Protein AF-A0A427RKX5-F1 (afdb_monomer)

Radius of gyration: 12.51 Å; Cα contacts (8 Å, |Δi|>4): 54; chains: 1; bounding box: 26×32×36 Å

Mean predicted aligned error: 6.84 Å

Structure (mmCIF, N/CA/C/O backbone):
data_AF-A0A427RKX5-F1
#
_entry.id   AF-A0A427RKX5-F1
#
loop_
_atom_site.group_PDB
_atom_site.id
_atom_site.type_symbol
_atom_site.label_atom_id
_atom_site.label_alt_id
_atom_site.label_comp_id
_atom_site.label_asym_id
_atom_site.label_entity_id
_atom_site.label_seq_id
_atom_site.pdbx_PDB_ins_code
_atom_site.Cartn_x
_atom_site.Cartn_y
_atom_site.Cartn_z
_atom_site.occupancy
_atom_site.B_iso_or_equiv
_atom_site.auth_seq_id
_atom_site.auth_comp_id
_atom_site.auth_asym_id
_atom_site.auth_atom_id
_atom_site.pdbx_PDB_model_num
ATOM 1 N N . MET A 1 1 ? 11.302 -21.367 1.157 1.00 35.53 1 MET A N 1
ATOM 2 C CA . MET A 1 1 ? 9.867 -21.350 1.505 1.00 35.53 1 MET A CA 1
ATOM 3 C C . MET A 1 1 ? 9.260 -20.191 0.748 1.00 35.53 1 MET A C 1
ATOM 5 O O . MET A 1 1 ? 9.660 -19.065 1.002 1.00 35.53 1 MET A O 1
ATOM 9 N N . VAL A 1 2 ? 8.420 -20.459 -0.251 1.00 37.12 2 VAL A N 1
ATOM 10 C CA . VAL A 1 2 ? 7.700 -19.393 -0.956 1.00 37.12 2 VAL A CA 1
ATOM 11 C C . VAL A 1 2 ? 6.606 -18.947 0.006 1.00 37.12 2 VAL A C 1
ATOM 13 O O . VAL A 1 2 ? 5.654 -19.688 0.235 1.00 37.12 2 VAL A O 1
ATOM 16 N N . GLU A 1 3 ? 6.805 -17.818 0.687 1.00 44.41 3 GLU A N 1
ATOM 17 C CA . GLU A 1 3 ? 5.720 -17.216 1.455 1.00 44.41 3 GLU A CA 1
ATOM 18 C 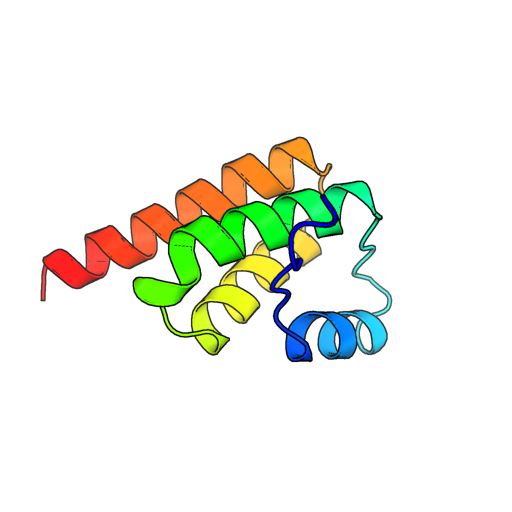C . GLU A 1 3 ? 4.581 -16.923 0.478 1.00 44.41 3 GLU A C 1
ATOM 20 O O . GLU A 1 3 ? 4.809 -16.314 -0.566 1.00 44.41 3 GLU A O 1
ATOM 25 N N . ASN A 1 4 ? 3.366 -17.378 0.792 1.00 46.75 4 ASN A N 1
ATOM 26 C CA . ASN A 1 4 ? 2.184 -16.980 0.039 1.00 46.75 4 ASN A CA 1
ATOM 27 C C . ASN A 1 4 ? 2.060 -15.459 0.150 1.00 46.75 4 ASN A C 1
ATOM 29 O O . ASN A 1 4 ? 1.693 -14.930 1.201 1.00 46.75 4 ASN A O 1
ATOM 33 N N . ILE A 1 5 ? 2.423 -14.768 -0.927 1.00 54.78 5 ILE A N 1
ATOM 34 C CA . ILE A 1 5 ? 2.260 -13.329 -1.068 1.00 54.78 5 ILE A CA 1
ATOM 35 C C . ILE A 1 5 ? 0.756 -13.090 -1.165 1.00 54.78 5 ILE A C 1
ATOM 37 O O . ILE A 1 5 ? 0.141 -13.323 -2.203 1.00 54.78 5 ILE A O 1
ATOM 41 N N . ILE A 1 6 ? 0.146 -12.698 -0.048 1.00 64.06 6 ILE A N 1
ATOM 42 C CA . ILE A 1 6 ? -1.258 -12.306 -0.028 1.00 64.06 6 ILE A CA 1
ATOM 43 C C . ILE A 1 6 ? -1.307 -10.894 -0.603 1.00 64.06 6 ILE A C 1
ATOM 45 O O . ILE A 1 6 ? -0.848 -9.942 0.028 1.00 64.06 6 ILE A O 1
ATOM 49 N N . TYR A 1 7 ? -1.810 -10.788 -1.827 1.00 65.81 7 TYR A N 1
ATOM 50 C CA . TYR A 1 7 ? -1.929 -9.535 -2.554 1.00 65.81 7 TYR A CA 1
ATOM 51 C C . TYR A 1 7 ? -3.405 -9.273 -2.876 1.00 65.81 7 TYR A C 1
ATOM 53 O O . TYR A 1 7 ? -4.089 -10.198 -3.325 1.00 65.81 7 TYR A O 1
ATOM 61 N N . PRO A 1 8 ? -3.912 -8.044 -2.678 1.00 68.25 8 PRO A N 1
ATOM 62 C CA . PRO A 1 8 ? -5.279 -7.704 -3.051 1.00 68.25 8 PRO A CA 1
ATOM 63 C C . PRO A 1 8 ? -5.432 -7.774 -4.575 1.00 68.25 8 PRO A C 1
ATOM 65 O O . PRO A 1 8 ? -4.995 -6.876 -5.292 1.00 68.25 8 PRO A O 1
ATOM 68 N N . GLY A 1 9 ? -6.058 -8.839 -5.087 1.00 65.19 9 GLY A N 1
ATOM 69 C CA . GLY A 1 9 ? -6.179 -9.091 -6.532 1.00 65.19 9 GLY A CA 1
ATOM 70 C C . GLY A 1 9 ? -6.829 -7.936 -7.304 1.00 65.19 9 GLY A C 1
ATOM 71 O O . GLY A 1 9 ? -6.455 -7.653 -8.440 1.00 65.19 9 GLY A O 1
ATOM 72 N N . ASN A 1 10 ? -7.724 -7.192 -6.649 1.00 69.00 10 ASN A N 1
ATOM 73 C CA . ASN A 1 10 ? -8.369 -6.005 -7.210 1.00 69.00 10 ASN A CA 1
ATOM 74 C C . ASN A 1 10 ? -7.402 -4.828 -7.428 1.00 69.00 10 ASN A C 1
ATOM 76 O O . ASN A 1 10 ? -7.633 -4.017 -8.320 1.00 69.00 10 ASN A O 1
ATOM 80 N N . LEU A 1 11 ? -6.313 -4.728 -6.659 1.00 66.50 11 LEU A N 1
ATOM 81 C CA . LEU A 1 11 ? -5.337 -3.648 -6.818 1.00 66.50 11 LEU A CA 1
ATOM 82 C C . LEU A 1 11 ? -4.567 -3.785 -8.137 1.00 66.50 11 LEU A C 1
ATOM 84 O O . LEU A 1 11 ? -4.380 -2.792 -8.830 1.00 66.50 11 LEU A O 1
ATOM 88 N N . TYR A 1 12 ? -4.213 -5.016 -8.518 1.00 64.69 12 TYR A N 1
ATOM 89 C CA . TYR A 1 12 ? -3.532 -5.299 -9.785 1.00 64.69 12 TYR A CA 1
ATOM 90 C C . TYR A 1 12 ? -4.405 -4.908 -10.985 1.00 64.69 12 TYR A C 1
ATOM 92 O O . TYR A 1 12 ? -3.928 -4.311 -11.945 1.00 64.69 12 TYR A O 1
ATOM 100 N N . ILE A 1 13 ? -5.711 -5.186 -10.900 1.00 60.59 13 ILE A N 1
ATOM 101 C CA . ILE A 1 13 ? -6.686 -4.819 -11.936 1.00 60.59 13 ILE A CA 1
ATOM 102 C C . ILE A 1 13 ? -6.818 -3.296 -12.041 1.00 60.59 13 ILE A C 1
ATOM 104 O O . ILE A 1 13 ? -6.806 -2.753 -13.141 1.00 60.59 13 ILE A O 1
ATOM 108 N N . LEU A 1 14 ? -6.907 -2.596 -10.908 1.00 65.56 14 LEU A N 1
ATOM 109 C CA . LEU A 1 14 ? -7.069 -1.140 -10.889 1.00 65.56 14 LEU A CA 1
ATOM 110 C C . LEU A 1 14 ? -5.844 -0.407 -11.446 1.00 65.56 14 LEU A C 1
ATOM 112 O O . LEU A 1 14 ? -6.003 0.637 -12.066 1.00 65.56 14 LEU A O 1
ATOM 116 N N . THR A 1 15 ? -4.646 -0.976 -11.311 1.00 63.84 15 THR A N 1
ATOM 117 C CA . THR A 1 15 ? -3.423 -0.406 -11.898 1.00 63.84 15 THR A CA 1
ATOM 118 C C . THR A 1 15 ? -3.243 -0.690 -13.382 1.00 63.84 15 THR A C 1
ATOM 120 O O . THR A 1 15 ? -2.502 0.020 -14.040 1.00 63.84 15 THR A O 1
ATOM 123 N N . ILE A 1 16 ? -3.923 -1.701 -13.932 1.00 60.72 16 ILE A N 1
ATOM 124 C CA . ILE A 1 16 ? -3.956 -1.925 -15.388 1.00 60.72 16 ILE A CA 1
ATOM 125 C C . ILE A 1 16 ? -4.858 -0.890 -16.076 1.00 60.72 16 ILE A C 1
ATOM 127 O O . ILE A 1 16 ? -4.652 -0.570 -17.242 1.00 60.72 16 ILE A O 1
ATOM 131 N N . ILE A 1 17 ? -5.870 -0.383 -15.368 1.00 64.56 17 ILE A N 1
ATOM 132 C CA . ILE A 1 17 ? -6.847 0.570 -15.911 1.00 64.56 17 ILE A CA 1
ATOM 133 C C . ILE A 1 17 ? -6.298 2.009 -15.918 1.00 64.56 17 ILE A C 1
ATOM 135 O O . ILE A 1 17 ? -6.739 2.818 -16.730 1.00 64.56 17 ILE A O 1
ATOM 139 N N . ASP A 1 18 ? -5.349 2.328 -15.036 1.00 66.75 18 ASP A N 1
ATOM 140 C CA . ASP A 1 18 ? -4.782 3.669 -14.869 1.00 66.75 18 ASP A CA 1
ATOM 141 C C . ASP A 1 18 ? -3.325 3.702 -15.370 1.00 66.75 18 ASP A C 1
ATOM 143 O O . ASP A 1 18 ? -2.409 3.263 -14.671 1.00 66.75 18 ASP A O 1
ATOM 147 N N . GLU A 1 19 ? -3.116 4.197 -16.598 1.00 67.19 19 GLU A N 1
ATOM 148 C CA . GLU A 1 19 ? -1.798 4.253 -17.261 1.00 67.19 19 GLU A CA 1
ATOM 149 C C . GLU A 1 19 ? -0.771 5.115 -16.501 1.00 67.19 19 GLU A C 1
ATOM 151 O O . GLU A 1 19 ? 0.436 4.932 -16.677 1.00 67.19 19 GLU A O 1
ATOM 156 N N . ASP A 1 20 ? -1.226 6.007 -15.615 1.00 69.62 20 ASP A N 1
ATOM 157 C CA . ASP A 1 20 ? -0.358 6.873 -14.817 1.00 69.62 20 ASP A CA 1
ATOM 158 C C . ASP A 1 20 ? 0.199 6.170 -13.565 1.00 69.62 20 ASP A C 1
ATOM 160 O O . ASP A 1 20 ? 1.104 6.696 -12.908 1.00 69.62 20 ASP A O 1
ATOM 164 N N . ILE A 1 21 ? -0.292 4.969 -13.226 1.00 74.50 21 ILE A N 1
ATOM 165 C CA . ILE A 1 21 ? 0.146 4.214 -12.049 1.00 74.50 21 ILE A CA 1
ATOM 166 C C . ILE A 1 21 ? 1.187 3.158 -12.434 1.00 74.50 21 ILE A C 1
ATOM 168 O O . ILE A 1 21 ? 0.885 2.017 -12.778 1.00 74.50 21 ILE A O 1
ATOM 172 N N . THR A 1 22 ? 2.465 3.500 -12.260 1.00 73.06 22 THR A N 1
ATOM 173 C CA . THR A 1 22 ? 3.550 2.517 -12.409 1.00 73.06 22 THR A CA 1
ATOM 174 C C . THR A 1 22 ? 3.778 1.733 -11.113 1.00 73.06 22 THR A C 1
ATOM 176 O O . THR A 1 22 ? 4.333 2.256 -10.133 1.00 73.06 22 THR A O 1
ATOM 179 N N . ILE A 1 23 ? 3.424 0.445 -11.124 1.00 81.19 23 ILE A N 1
ATOM 180 C CA . ILE A 1 23 ? 3.807 -0.522 -10.091 1.00 81.19 23 ILE A CA 1
ATOM 181 C C . ILE A 1 23 ? 5.028 -1.324 -10.558 1.00 81.19 23 ILE A C 1
ATOM 183 O O . ILE A 1 23 ? 4.950 -2.110 -11.495 1.00 81.19 23 ILE A O 1
ATOM 187 N N . THR A 1 24 ? 6.148 -1.160 -9.859 1.00 85.94 24 THR A N 1
ATOM 188 C CA . THR A 1 24 ? 7.334 -2.014 -10.010 1.00 85.94 24 THR A CA 1
ATOM 189 C C . THR A 1 24 ? 7.262 -3.219 -9.067 1.00 85.94 24 THR A C 1
ATOM 191 O O . THR A 1 24 ? 6.515 -3.202 -8.084 1.00 85.94 24 THR A O 1
ATOM 194 N N . ASP A 1 25 ? 8.095 -4.236 -9.297 1.00 85.31 25 ASP A N 1
ATOM 195 C CA . ASP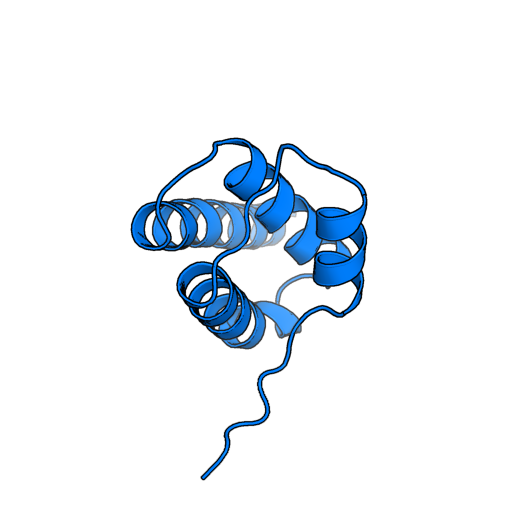 A 1 25 ? 8.197 -5.404 -8.407 1.00 85.31 25 ASP A CA 1
ATOM 196 C C . ASP A 1 25 ? 8.527 -5.008 -6.958 1.00 85.31 25 ASP A C 1
ATOM 198 O O . ASP A 1 25 ? 7.960 -5.548 -6.008 1.00 85.31 25 ASP A O 1
ATOM 202 N N . GLU A 1 26 ? 9.378 -3.997 -6.766 1.00 88.81 26 GLU A N 1
ATOM 203 C CA . GLU A 1 26 ? 9.686 -3.457 -5.437 1.00 88.81 26 GLU A CA 1
ATOM 204 C C . GLU A 1 26 ? 8.437 -2.899 -4.742 1.00 88.81 26 GLU A C 1
ATOM 206 O O . GLU A 1 26 ? 8.210 -3.161 -3.558 1.00 88.81 26 GLU A O 1
ATOM 211 N N . LYS A 1 27 ? 7.588 -2.168 -5.478 1.00 88.94 27 LYS A N 1
ATOM 212 C CA . LYS A 1 27 ? 6.319 -1.655 -4.948 1.00 88.94 27 LYS A CA 1
ATOM 213 C C . LYS A 1 27 ? 5.368 -2.803 -4.607 1.00 88.94 27 LYS A C 1
ATOM 215 O O . LYS A 1 27 ? 4.745 -2.758 -3.550 1.00 88.94 27 LYS A O 1
ATOM 220 N N . MET A 1 28 ? 5.296 -3.849 -5.435 1.00 87.38 28 MET A N 1
ATOM 221 C CA . MET A 1 28 ? 4.490 -5.047 -5.150 1.00 87.38 28 MET A CA 1
ATOM 222 C C . MET A 1 28 ? 4.911 -5.733 -3.853 1.00 87.38 28 MET A C 1
ATOM 224 O O . MET A 1 28 ? 4.053 -6.093 -3.043 1.00 87.38 28 MET A O 1
ATOM 228 N N . ILE A 1 29 ? 6.219 -5.883 -3.627 1.00 89.56 29 ILE A N 1
ATOM 229 C CA . ILE A 1 29 ? 6.758 -6.471 -2.396 1.00 89.56 29 ILE A CA 1
ATOM 230 C C . ILE A 1 29 ? 6.336 -5.631 -1.185 1.00 89.56 29 ILE A C 1
ATOM 232 O O . ILE A 1 29 ? 5.781 -6.172 -0.227 1.00 89.56 29 ILE A O 1
ATOM 236 N N . VAL A 1 30 ? 6.528 -4.309 -1.239 1.00 92.06 30 VAL A N 1
ATOM 237 C CA . VAL A 1 30 ? 6.145 -3.388 -0.153 1.00 92.06 30 VAL A CA 1
ATOM 238 C C . VAL A 1 30 ? 4.644 -3.454 0.137 1.00 92.06 30 VAL A C 1
ATOM 240 O O . VAL A 1 30 ? 4.244 -3.615 1.292 1.00 92.06 30 VAL A O 1
ATOM 243 N N . ILE A 1 31 ? 3.809 -3.385 -0.901 1.00 91.25 31 ILE A N 1
ATOM 244 C CA . ILE A 1 31 ? 2.348 -3.460 -0.779 1.00 91.25 31 ILE A CA 1
ATOM 245 C C . ILE A 1 31 ? 1.934 -4.781 -0.129 1.00 91.25 31 ILE A C 1
ATOM 247 O O . ILE A 1 31 ? 1.115 -4.779 0.785 1.00 91.25 31 ILE A O 1
ATOM 251 N N . SER A 1 32 ? 2.524 -5.899 -0.547 1.00 89.81 32 SER A N 1
ATOM 252 C CA . SER A 1 32 ? 2.189 -7.223 -0.015 1.00 89.81 32 SER A CA 1
ATOM 253 C C . SER A 1 32 ? 2.574 -7.377 1.457 1.00 89.81 32 SER A C 1
ATOM 255 O O . SER A 1 32 ? 1.806 -7.921 2.251 1.00 89.81 32 SER A O 1
ATOM 257 N N . LEU A 1 33 ? 3.742 -6.858 1.852 1.00 92.69 33 LEU A N 1
ATOM 258 C CA . LEU A 1 33 ? 4.177 -6.850 3.251 1.00 92.69 33 LEU A CA 1
ATOM 259 C C . LEU A 1 33 ? 3.232 -6.019 4.126 1.00 92.69 33 LEU A C 1
ATOM 261 O O . LEU A 1 33 ? 2.844 -6.455 5.213 1.00 92.69 33 LEU A O 1
ATOM 265 N N . LEU A 1 34 ? 2.819 -4.846 3.642 1.00 93.50 34 LEU A N 1
ATOM 266 C CA . LEU A 1 34 ? 1.870 -3.993 4.353 1.00 93.50 34 LEU A CA 1
ATOM 267 C C . LEU A 1 34 ? 0.469 -4.614 4.391 1.00 93.50 34 LEU A C 1
ATOM 269 O O . LEU A 1 34 ? -0.172 -4.583 5.439 1.00 93.50 34 LEU A O 1
ATOM 273 N N . TYR A 1 35 ? 0.010 -5.255 3.316 1.00 92.00 35 TYR A N 1
ATOM 274 C CA . TYR A 1 35 ? -1.263 -5.974 3.317 1.00 92.00 35 TYR A CA 1
ATOM 275 C C . TYR A 1 35 ? -1.250 -7.098 4.355 1.00 92.00 35 TYR A C 1
ATOM 277 O O . TYR A 1 35 ? -2.112 -7.146 5.228 1.00 92.00 35 TYR A O 1
ATOM 285 N N . LYS A 1 36 ? -0.201 -7.930 4.378 1.00 90.38 36 LYS A N 1
ATOM 286 C CA . LYS A 1 36 ? -0.018 -8.964 5.409 1.00 90.38 36 LYS A CA 1
ATOM 287 C C . LYS A 1 36 ? -0.036 -8.376 6.828 1.00 90.38 36 LYS A C 1
ATOM 289 O O . LYS A 1 36 ? -0.628 -8.986 7.714 1.00 90.38 36 LYS A O 1
ATOM 294 N N . LYS A 1 37 ? 0.531 -7.185 7.049 1.00 92.12 37 LYS A N 1
ATOM 295 C CA . LYS A 1 37 ? 0.505 -6.495 8.355 1.00 92.12 37 LYS A CA 1
ATOM 296 C C . LYS A 1 37 ? -0.891 -5.980 8.740 1.00 92.12 37 LYS A C 1
ATOM 298 O O . LYS A 1 37 ? -1.251 -6.056 9.910 1.00 92.12 37 LYS A O 1
ATOM 303 N N . PHE A 1 38 ? -1.668 -5.459 7.789 1.00 90.44 38 PHE A N 1
ATOM 304 C CA . PHE A 1 38 ? -2.884 -4.686 8.081 1.00 90.44 38 PHE A CA 1
ATOM 305 C C . PHE A 1 38 ? -4.212 -5.354 7.682 1.00 90.44 38 PHE A C 1
ATOM 307 O O . PHE A 1 38 ? -5.256 -4.879 8.123 1.00 90.44 38 PHE A O 1
ATOM 314 N N . HIS A 1 39 ? -4.213 -6.455 6.920 1.00 86.75 39 HIS A N 1
ATOM 31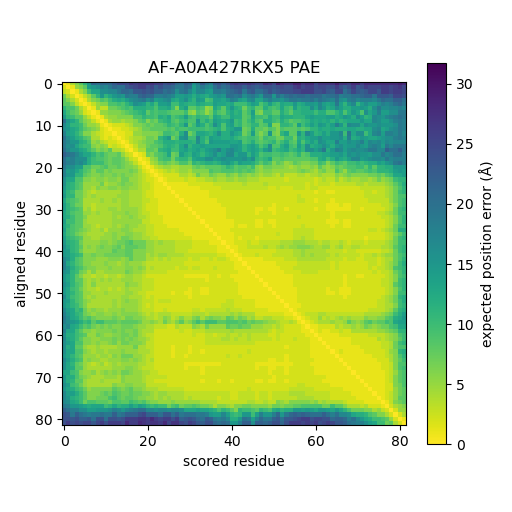5 C CA . HIS A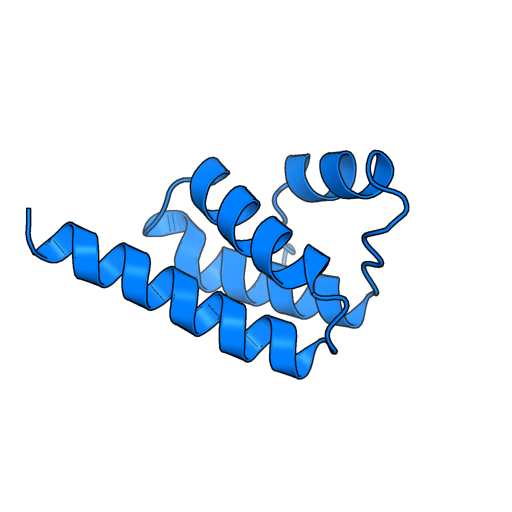 1 39 ? -5.431 -7.084 6.367 1.00 86.75 39 HIS A CA 1
ATOM 316 C C . HIS A 1 39 ? -6.480 -7.503 7.409 1.00 86.75 39 HIS A C 1
ATOM 318 O O . HIS A 1 39 ? -7.658 -7.578 7.083 1.00 86.75 39 HIS A O 1
ATOM 324 N N . ASN A 1 40 ? -6.080 -7.748 8.660 1.00 89.31 40 ASN A N 1
ATOM 325 C CA . ASN A 1 40 ? -7.006 -8.083 9.751 1.00 89.31 40 ASN A CA 1
ATOM 326 C C . ASN A 1 40 ? -7.523 -6.856 10.522 1.00 89.31 40 ASN A C 1
ATOM 328 O O . ASN A 1 40 ? -8.389 -6.992 11.380 1.00 89.31 40 ASN A O 1
ATOM 332 N N . LEU A 1 41 ? -6.972 -5.667 10.265 1.00 90.69 41 LEU A N 1
ATOM 333 C CA . LEU A 1 41 ? -7.280 -4.427 10.991 1.00 90.69 41 LEU A CA 1
A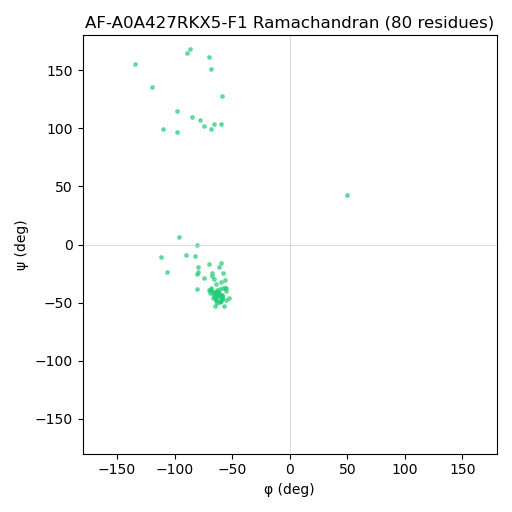TOM 334 C C . LEU A 1 41 ? -8.131 -3.456 10.163 1.00 90.69 41 LEU A C 1
ATOM 336 O O . LEU A 1 41 ? -8.828 -2.601 10.714 1.00 90.69 41 LEU A O 1
ATOM 340 N N . ILE A 1 42 ? -8.075 -3.572 8.838 1.00 89.38 42 ILE A N 1
ATOM 341 C CA . ILE A 1 42 ? -8.825 -2.735 7.900 1.00 89.38 42 ILE A CA 1
ATOM 342 C C . ILE A 1 42 ? -9.455 -3.601 6.816 1.00 89.38 42 ILE A C 1
ATOM 344 O O . ILE A 1 42 ? -8.963 -4.686 6.518 1.00 89.38 42 ILE A O 1
ATOM 348 N N . SER A 1 43 ? -10.533 -3.112 6.203 1.00 88.50 43 SER A N 1
ATOM 349 C CA . SER A 1 43 ? -11.132 -3.825 5.075 1.00 88.50 43 SER A CA 1
ATOM 350 C C . SER A 1 43 ? -10.202 -3.802 3.858 1.00 88.50 43 SER A C 1
ATOM 352 O O . SER A 1 43 ? -9.451 -2.845 3.651 1.00 88.50 43 SER A O 1
ATOM 354 N N . GLU A 1 44 ? -10.284 -4.831 3.011 1.00 86.31 44 GLU A N 1
ATOM 355 C CA . GLU A 1 44 ? -9.500 -4.900 1.772 1.00 86.31 44 GLU A CA 1
ATOM 356 C C . GLU A 1 44 ? -9.733 -3.670 0.881 1.00 86.31 44 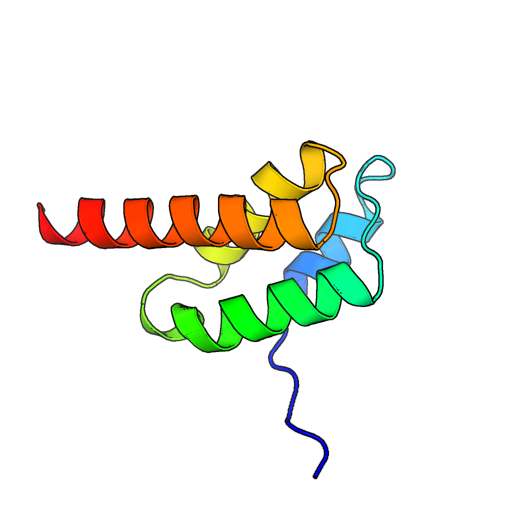GLU A C 1
ATOM 358 O O . GLU A 1 44 ? -8.787 -3.106 0.336 1.00 86.31 44 GLU A O 1
ATOM 363 N N . MET A 1 45 ? -10.978 -3.191 0.794 1.00 84.38 45 MET A N 1
ATOM 364 C CA . MET A 1 45 ? -11.321 -2.013 -0.004 1.00 84.38 45 MET A CA 1
ATOM 365 C C . MET A 1 45 ? -10.634 -0.741 0.508 1.00 84.38 45 MET A C 1
ATOM 367 O O . MET A 1 45 ? -10.128 0.053 -0.282 1.00 84.38 45 MET A O 1
ATOM 371 N N . GLU A 1 46 ? -10.562 -0.546 1.824 1.00 87.44 46 GLU A N 1
ATOM 372 C CA . GLU A 1 46 ? -9.856 0.602 2.402 1.00 87.44 46 GLU A CA 1
ATOM 373 C C . GLU A 1 46 ? -8.350 0.524 2.210 1.00 87.44 46 GLU A C 1
ATOM 375 O O . GLU A 1 46 ? -7.720 1.557 1.968 1.00 87.44 46 GLU A O 1
ATOM 380 N N . PHE A 1 47 ? -7.783 -0.682 2.299 1.00 91.44 47 PHE A N 1
ATOM 381 C CA . PHE A 1 47 ? -6.381 -0.900 1.974 1.00 91.44 47 PHE A CA 1
ATOM 382 C C . PHE A 1 47 ? -6.102 -0.453 0.537 1.00 91.44 47 PHE A C 1
ATOM 384 O O . PHE A 1 47 ? -5.251 0.406 0.320 1.00 91.44 47 PHE A O 1
ATOM 391 N N . ILE A 1 48 ? -6.887 -0.961 -0.421 1.00 88.75 48 ILE A N 1
ATOM 392 C CA . ILE A 1 48 ? -6.766 -0.641 -1.848 1.00 88.75 48 ILE A CA 1
ATOM 393 C C . ILE A 1 48 ? -6.844 0.871 -2.081 1.00 88.75 48 ILE A C 1
ATOM 395 O O . ILE A 1 48 ? -5.984 1.430 -2.758 1.00 88.75 48 ILE A O 1
ATOM 399 N N . LEU A 1 49 ? -7.825 1.556 -1.482 1.00 87.44 49 LEU A N 1
ATOM 400 C CA . LEU A 1 49 ? -7.977 3.008 -1.625 1.00 87.44 49 LEU A CA 1
ATOM 401 C C . LEU A 1 49 ? -6.773 3.784 -1.075 1.00 87.44 49 LEU A C 1
ATOM 403 O O . LEU A 1 49 ? -6.346 4.768 -1.682 1.00 87.44 49 LEU A O 1
ATOM 407 N N . CYS A 1 50 ? -6.212 3.362 0.062 1.00 90.44 50 CYS A N 1
ATOM 408 C CA . CYS A 1 50 ? -5.011 3.994 0.607 1.00 90.44 50 CYS A CA 1
ATOM 409 C C . CYS A 1 50 ? -3.801 3.749 -0.298 1.00 90.44 50 CYS A C 1
ATOM 411 O O . CYS A 1 50 ? -3.043 4.681 -0.557 1.00 90.44 50 CYS A O 1
ATOM 413 N N . THR A 1 51 ? -3.642 2.532 -0.819 1.00 90.62 51 THR A N 1
ATOM 414 C CA . THR A 1 51 ? -2.539 2.191 -1.719 1.00 90.62 51 THR A CA 1
ATOM 415 C C . THR A 1 51 ? -2.607 2.970 -3.030 1.00 90.62 51 THR A C 1
ATOM 417 O O . THR A 1 51 ? -1.605 3.565 -3.417 1.00 90.62 51 THR A O 1
ATOM 420 N N . LEU A 1 52 ? -3.778 3.049 -3.672 1.00 87.25 52 LEU A N 1
ATOM 421 C CA . LEU A 1 52 ? -3.965 3.828 -4.903 1.00 87.25 52 LEU A CA 1
ATOM 422 C C . LEU A 1 52 ? -3.624 5.305 -4.703 1.00 87.25 52 LEU A C 1
ATOM 424 O O . LEU A 1 52 ? -2.907 5.885 -5.513 1.00 87.25 52 LEU A O 1
ATOM 428 N N . ARG A 1 53 ? -4.059 5.897 -3.584 1.00 87.56 53 ARG A N 1
ATOM 429 C CA . ARG A 1 53 ? -3.776 7.303 -3.269 1.00 87.56 53 ARG A CA 1
ATOM 430 C C . ARG A 1 53 ? -2.278 7.612 -3.207 1.00 87.56 53 ARG A C 1
ATOM 432 O O . ARG A 1 53 ? -1.874 8.701 -3.598 1.00 87.56 53 ARG A O 1
ATOM 439 N N . VAL A 1 54 ? -1.469 6.692 -2.682 1.00 90.44 54 VAL A N 1
ATOM 440 C CA . VAL A 1 54 ? -0.011 6.878 -2.601 1.00 90.44 54 VAL A CA 1
ATOM 441 C C . VAL A 1 54 ? 0.650 6.568 -3.943 1.00 90.44 54 VAL A C 1
ATOM 443 O O . VAL A 1 54 ? 1.557 7.280 -4.363 1.00 90.44 54 VAL A O 1
ATOM 446 N N . LEU A 1 55 ? 0.170 5.547 -4.655 1.00 87.62 55 LEU A N 1
ATOM 447 C CA . LEU A 1 55 ? 0.683 5.183 -5.975 1.00 87.62 55 LEU A CA 1
ATOM 448 C C . LEU A 1 55 ? 0.527 6.309 -7.008 1.00 87.62 55 LEU A C 1
ATOM 450 O O . LEU A 1 55 ? 1.466 6.548 -7.763 1.00 87.62 55 LEU A O 1
ATOM 454 N N . GLN A 1 56 ? -0.587 7.048 -6.975 1.00 83.38 56 GLN A N 1
ATOM 455 C CA . GLN A 1 56 ? -0.836 8.223 -7.824 1.00 83.38 56 GLN A CA 1
ATOM 456 C C . GLN A 1 56 ? 0.194 9.353 -7.645 1.00 83.38 56 GLN A C 1
ATOM 458 O O . GLN A 1 56 ? 0.300 10.234 -8.492 1.00 83.38 56 GLN A O 1
ATOM 463 N N . MET A 1 57 ? 0.984 9.344 -6.565 1.00 84.94 57 MET A N 1
ATOM 464 C CA . MET A 1 57 ? 2.051 10.328 -6.346 1.00 84.94 57 MET A CA 1
ATOM 465 C C . MET A 1 57 ? 3.341 10.002 -7.115 1.00 84.94 57 MET A C 1
ATOM 467 O O . MET A 1 57 ? 4.312 10.747 -7.002 1.00 84.94 57 MET A O 1
ATOM 471 N N . ASN A 1 58 ? 3.383 8.893 -7.868 1.00 79.44 58 ASN A N 1
ATOM 472 C CA . ASN A 1 58 ? 4.548 8.442 -8.638 1.00 79.44 58 ASN A CA 1
ATOM 473 C C . ASN A 1 58 ? 5.852 8.403 -7.819 1.00 79.44 58 ASN A C 1
ATOM 475 O O . ASN A 1 58 ? 6.931 8.781 -8.271 1.00 79.44 58 ASN A O 1
ATOM 479 N N . CYS A 1 59 ? 5.747 7.908 -6.585 1.00 83.69 59 CYS A N 1
ATOM 480 C CA . CYS A 1 59 ? 6.848 7.852 -5.631 1.00 83.69 59 CYS A CA 1
ATOM 481 C C . CYS A 1 59 ? 7.707 6.578 -5.767 1.00 83.69 59 CYS A C 1
ATOM 483 O O . CYS A 1 59 ? 7.346 5.612 -6.450 1.00 83.69 59 CYS A O 1
ATOM 485 N N . SER A 1 60 ? 8.866 6.572 -5.098 1.00 89.75 60 SER A N 1
ATOM 486 C CA . SER A 1 60 ? 9.722 5.386 -4.959 1.00 89.75 60 SER A CA 1
ATOM 487 C C . SER A 1 60 ? 9.076 4.335 -4.048 1.00 89.75 60 SER A C 1
ATOM 489 O O . SER A 1 60 ? 8.210 4.658 -3.237 1.00 89.75 60 SER A O 1
ATOM 491 N N . ALA A 1 61 ? 9.518 3.074 -4.121 1.00 87.94 61 ALA A N 1
ATOM 492 C CA . ALA A 1 61 ? 8.993 2.007 -3.258 1.00 87.94 61 ALA A CA 1
ATOM 493 C C . ALA A 1 61 ? 9.188 2.296 -1.756 1.00 87.94 61 ALA A C 1
AT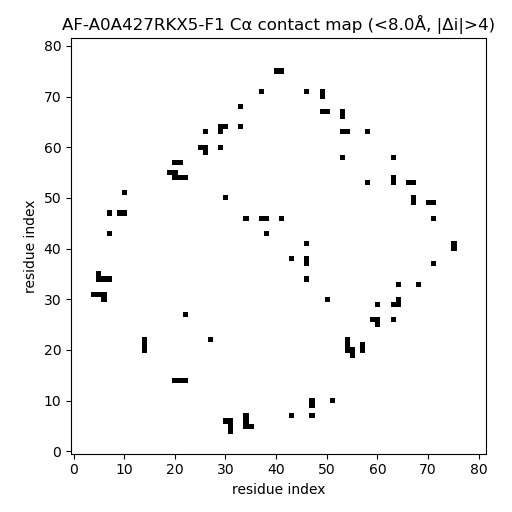OM 495 O O . ALA A 1 61 ? 8.338 1.947 -0.938 1.00 87.94 61 ALA A O 1
ATOM 496 N N . LYS A 1 62 ? 10.278 2.988 -1.394 1.00 91.00 62 LYS A N 1
ATOM 497 C CA . LYS A 1 62 ? 10.535 3.416 -0.014 1.00 91.00 62 LYS A CA 1
ATOM 498 C C . LYS A 1 62 ? 9.486 4.421 0.471 1.00 91.00 62 LYS A C 1
ATOM 500 O O . LYS A 1 62 ? 8.867 4.186 1.504 1.00 91.00 62 LYS A O 1
ATOM 505 N N . LEU A 1 63 ? 9.270 5.498 -0.290 1.00 92.19 63 LEU A N 1
ATOM 506 C CA . LEU A 1 63 ? 8.277 6.524 0.046 1.00 92.19 63 LEU A CA 1
ATOM 507 C C . LEU A 1 63 ? 6.859 5.946 0.047 1.00 92.19 63 LEU A C 1
ATOM 509 O O . LEU A 1 63 ? 6.091 6.221 0.961 1.00 92.19 63 LEU A O 1
ATOM 513 N N . LEU A 1 64 ? 6.548 5.060 -0.908 1.00 93.44 64 LEU A N 1
ATOM 514 C CA . LEU A 1 64 ? 5.297 4.301 -0.918 1.00 93.44 64 LEU A CA 1
ATOM 515 C C . LEU A 1 64 ? 5.075 3.573 0.412 1.00 93.44 64 LEU A C 1
ATOM 517 O O . LEU A 1 64 ? 3.977 3.625 0.959 1.00 93.44 64 LEU A O 1
ATOM 521 N N . GLY A 1 65 ? 6.104 2.898 0.929 1.00 93.75 65 GLY A N 1
ATOM 522 C CA . GLY A 1 65 ? 6.026 2.178 2.196 1.00 93.75 65 GLY A CA 1
ATOM 523 C C . GLY A 1 65 ? 5.785 3.095 3.394 1.00 93.75 65 GLY A C 1
ATOM 524 O O . GLY A 1 65 ? 4.906 2.811 4.207 1.00 93.75 65 GLY A O 1
ATOM 525 N N . GLU A 1 66 ? 6.537 4.193 3.488 1.00 95.25 66 GLU A N 1
ATOM 526 C CA . GLU A 1 66 ? 6.438 5.173 4.578 1.00 95.25 66 GLU A CA 1
ATOM 527 C C . GLU A 1 66 ? 5.059 5.856 4.601 1.00 95.25 66 GLU A C 1
ATOM 529 O O . GLU A 1 66 ? 4.371 5.835 5.627 1.00 95.25 66 GLU A O 1
ATOM 534 N N . ASP A 1 67 ? 4.609 6.374 3.457 1.00 94.62 67 ASP A N 1
ATOM 535 C CA . ASP A 1 67 ? 3.340 7.098 3.337 1.00 94.62 67 ASP A CA 1
ATOM 536 C C . ASP A 1 67 ? 2.133 6.174 3.513 1.00 94.62 67 ASP A C 1
ATOM 538 O O . ASP A 1 67 ? 1.167 6.522 4.203 1.00 94.62 67 ASP A O 1
ATOM 542 N N . LEU A 1 68 ? 2.176 4.971 2.927 1.00 94.69 68 LEU A N 1
ATOM 543 C CA . LEU A 1 68 ? 1.097 4.002 3.082 1.00 94.69 68 LEU A CA 1
ATOM 544 C C . LEU A 1 68 ? 0.994 3.544 4.537 1.00 94.69 68 LEU A C 1
ATOM 546 O O . LEU A 1 68 ? -0.107 3.516 5.081 1.00 94.69 68 LEU A O 1
ATOM 550 N N . MET A 1 69 ? 2.115 3.249 5.200 1.00 96.00 69 MET A N 1
ATOM 551 C CA . MET A 1 69 ? 2.107 2.877 6.616 1.00 96.00 69 MET A CA 1
ATOM 552 C C . MET A 1 69 ? 1.499 3.985 7.483 1.00 96.00 69 MET A C 1
ATOM 554 O O . MET A 1 69 ? 0.603 3.704 8.279 1.00 96.00 69 MET A O 1
ATOM 558 N N . PHE A 1 70 ? 1.906 5.240 7.273 1.00 94.88 70 PHE A N 1
ATOM 559 C CA . PHE A 1 70 ? 1.344 6.384 7.989 1.00 94.88 70 PHE A CA 1
ATOM 560 C C . PHE A 1 70 ? -0.172 6.516 7.778 1.00 94.88 70 PHE A C 1
ATOM 562 O O . PHE A 1 70 ? -0.924 6.705 8.738 1.00 94.88 70 PHE A O 1
ATOM 569 N N . LEU A 1 71 ? -0.649 6.397 6.533 1.00 92.94 71 LEU A N 1
ATOM 570 C CA . LEU A 1 71 ? -2.078 6.480 6.224 1.00 92.94 71 LEU A CA 1
ATOM 571 C C . LEU A 1 71 ? -2.876 5.357 6.890 1.00 92.94 71 LEU A C 1
ATOM 573 O O . LEU A 1 71 ? -3.940 5.623 7.453 1.00 92.94 71 LEU A O 1
ATOM 577 N N . LEU A 1 72 ? -2.370 4.125 6.849 1.00 93.62 72 LEU A N 1
ATOM 578 C CA . LEU A 1 72 ? -3.033 2.967 7.441 1.00 93.62 72 LEU A CA 1
ATOM 579 C C . LEU A 1 72 ? -3.095 3.068 8.969 1.00 93.62 72 LEU A C 1
ATOM 581 O O . LEU A 1 72 ? -4.164 2.888 9.552 1.00 93.62 72 LEU A O 1
ATOM 585 N N . GLU A 1 73 ? -1.992 3.437 9.621 1.00 93.75 73 GLU A N 1
ATOM 586 C CA . GLU A 1 73 ? -1.948 3.630 11.075 1.00 93.75 73 GLU A CA 1
ATOM 587 C C . GLU A 1 73 ? -2.863 4.774 11.515 1.00 93.75 73 GLU A C 1
ATOM 589 O O . GLU A 1 73 ? -3.630 4.631 12.468 1.00 93.75 73 GLU A O 1
ATOM 594 N N . LYS A 1 74 ? -2.876 5.886 10.772 1.00 91.25 74 LYS A N 1
ATOM 595 C CA . LYS A 1 74 ? -3.807 6.989 11.023 1.00 91.25 74 LYS A CA 1
ATOM 596 C C . LYS A 1 74 ? -5.263 6.538 10.910 1.00 91.25 74 LYS A C 1
ATOM 598 O O . LYS A 1 74 ? -6.070 6.900 11.764 1.00 91.25 74 LYS A O 1
ATOM 603 N N . ARG A 1 75 ? -5.609 5.751 9.885 1.00 87.75 75 ARG A N 1
ATOM 604 C CA . ARG A 1 75 ? -6.967 5.209 9.700 1.00 87.75 75 ARG A CA 1
ATOM 605 C C . ARG A 1 75 ? -7.386 4.308 10.856 1.00 87.75 75 ARG A C 1
ATOM 607 O O . ARG A 1 75 ? -8.504 4.444 11.343 1.00 87.75 75 ARG A O 1
ATOM 614 N N . ILE A 1 76 ? -6.496 3.430 11.308 1.00 89.75 76 ILE A N 1
ATOM 615 C CA . ILE A 1 76 ? -6.751 2.537 12.444 1.00 89.75 76 ILE A CA 1
ATOM 616 C C . ILE A 1 76 ? -6.948 3.352 13.724 1.00 89.75 76 ILE A C 1
ATOM 618 O O . ILE A 1 76 ? -7.950 3.182 14.410 1.00 89.75 76 ILE A O 1
ATOM 622 N N . ASN A 1 77 ? -6.058 4.304 14.002 1.00 88.38 77 ASN A N 1
ATOM 623 C CA . ASN A 1 77 ? -6.135 5.129 15.207 1.00 88.38 77 ASN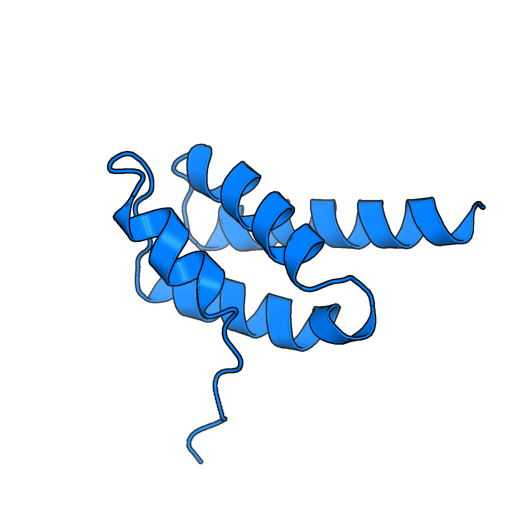 A CA 1
ATOM 624 C C . ASN A 1 77 ? -7.390 6.011 15.243 1.00 88.38 77 ASN A C 1
ATOM 626 O O . ASN A 1 77 ? -7.969 6.212 16.305 1.00 88.38 77 ASN A O 1
ATOM 630 N N . GLN A 1 78 ? -7.859 6.499 14.091 1.00 83.62 78 GLN A N 1
ATOM 631 C CA . GLN A 1 78 ? -9.114 7.252 14.003 1.00 83.62 78 GLN A CA 1
ATOM 632 C C . GLN A 1 78 ? -10.356 6.394 14.286 1.00 83.62 78 GLN A C 1
ATOM 634 O O . GLN A 1 78 ? -11.366 6.939 14.718 1.00 83.62 78 GLN A O 1
ATOM 639 N N . ARG A 1 79 ? -10.289 5.072 14.083 1.00 69.31 79 ARG A N 1
ATOM 640 C CA . ARG A 1 79 ? -11.381 4.139 14.413 1.00 69.31 79 ARG A CA 1
ATOM 641 C C . ARG A 1 79 ? -11.451 3.781 15.892 1.00 69.31 79 ARG A C 1
ATOM 643 O O . ARG A 1 79 ? -12.519 3.423 16.356 1.00 69.31 79 ARG A O 1
ATOM 650 N N . ILE A 1 80 ? -10.345 3.893 16.629 1.00 56.19 80 ILE A N 1
ATOM 651 C CA . ILE A 1 80 ? -10.314 3.640 18.082 1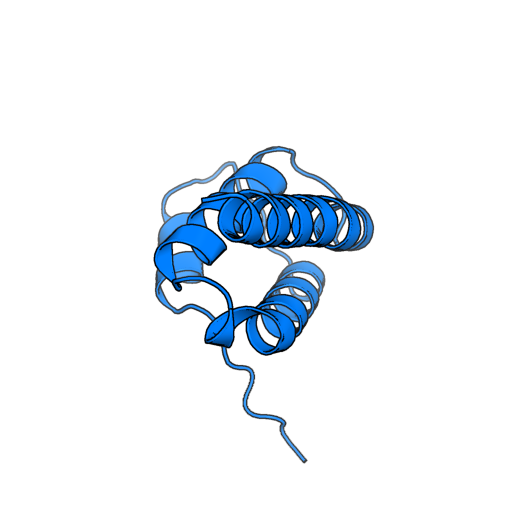.00 56.19 80 ILE A CA 1
ATOM 652 C C . ILE A 1 80 ? -11.064 4.747 18.856 1.00 56.19 80 ILE A C 1
ATOM 654 O O . ILE A 1 80 ? -11.421 4.560 20.013 1.00 56.19 80 ILE A O 1
ATOM 658 N N . ILE A 1 81 ? -11.322 5.898 18.223 1.00 45.78 81 ILE A N 1
ATOM 659 C CA . ILE A 1 81 ? -11.943 7.079 18.850 1.00 45.78 81 ILE A CA 1
ATOM 660 C C . ILE A 1 81 ? -13.471 7.145 18.599 1.00 45.78 81 ILE A C 1
ATOM 662 O O . ILE A 1 81 ? -14.108 8.121 18.987 1.00 45.78 81 ILE A O 1
ATOM 666 N N . VAL A 1 82 ? -14.087 6.120 17.993 1.00 37.59 82 VAL A N 1
ATOM 667 C CA . VAL A 1 82 ? -15.550 6.051 17.779 1.00 37.59 82 VAL A CA 1
ATOM 668 C C . VAL A 1 82 ? -16.166 4.904 18.564 1.00 37.59 82 VAL A C 1
ATOM 670 O O . VAL A 1 82 ? -15.646 3.775 18.445 1.00 37.59 82 VAL A O 1
#

Nearest PDB structures (foldseek):
  1rfz-assembly1_D  TM=3.851E-01  e=4.417E+00  Geobacillus stearothermophilus

Secondary structure (DSSP, 8-state):
--------HHHHHHHHH-TT----HHHHHHHHHHHHHHTTTS-HHHHHHHHHHHHTTT--HHHHHHHHHHHHHHHHHHHTT-

Sequence (82 aa):
MVENIIYPGNLYILTIIDEDITITDEKMIVISLLYKKFHNLISEMEFILCTLRVLQMNCSAKLLGEDLMFLLEKRINQRIIV

pLDDT: mean 80.11, std 15.45, range [35.53, 96.0]

Solvent-accessible surface area (backbone atoms only — not comparable to full-atom values): 4912 Å² total; per-residue (Å²): 129,85,74,84,77,58,61,69,69,67,51,62,56,55,41,71,74,35,89,79,39,85,80,49,72,64,37,51,52,44,52,24,55,50,39,70,73,40,57,92,78,46,56,70,68,59,50,44,54,49,49,52,64,46,45,68,65,71,60,54,50,65,55,43,45,56,54,39,50,52,53,52,52,51,54,50,57,60,54,74,78,107

Foldseek 3Di:
DPPPQDALPVLVVVQVVDVLQDDDPLLSVLLSVVCVVCCVQDPSVVSSVLLVVLSNVVDDSVSSNVSSVVVSVVVSVVVVVD